Protein AF-A0A8S2WTM6-F1 (afdb_monomer_lite)

Sequence (65 aa):
ALAKENASQSLSQIIGPEDPAKATESAPNSLRALYGKDLVHNAIDVSSGAEQGKQDIHLIFGDLE

Foldseek 3Di:
DDDDVVCLVVLCLQADDLALVNCCVPPCNHQQVVQNDGNVRSPDDDQPDDVSVVVVCCVVPNDDD

pLDDT: mean 92.83, std 6.73, range [59.22, 98.38]

Structure (mmCIF, N/CA/C/O backbone):
data_AF-A0A8S2WTM6-F1
#
_entry.id   AF-A0A8S2WTM6-F1
#
loop_
_atom_site.group_PDB
_atom_site.id
_atom_site.type_symbol
_atom_site.label_atom_id
_atom_site.label_alt_id
_atom_site.label_comp_id
_atom_site.label_asym_id
_atom_site.label_entity_id
_atom_site.label_seq_id
_atom_site.pdbx_PDB_ins_code
_atom_site.Cartn_x
_atom_site.Cartn_y
_atom_site.Cartn_z
_atom_site.occupancy
_atom_site.B_iso_or_equiv
_atom_site.auth_seq_id
_atom_site.auth_comp_id
_atom_site.auth_asym_id
_atom_site.auth_atom_id
_atom_site.pdbx_PDB_model_num
ATOM 1 N N . ALA A 1 1 ? 4.784 -5.546 -12.200 1.00 81.50 1 ALA A N 1
ATOM 2 C CA . ALA A 1 1 ? 4.820 -4.106 -11.850 1.00 81.50 1 ALA A CA 1
ATOM 3 C C . ALA A 1 1 ? 3.534 -3.413 -12.309 1.00 81.50 1 ALA A C 1
ATOM 5 O O . ALA A 1 1 ? 2.955 -3.856 -13.294 1.00 81.50 1 ALA A O 1
ATOM 6 N N . LEU A 1 2 ? 3.084 -2.354 -11.624 1.00 84.12 2 LEU A N 1
ATOM 7 C CA . LEU A 1 2 ? 1.983 -1.500 -12.094 1.00 84.12 2 LEU A CA 1
ATOM 8 C C . LEU A 1 2 ? 2.551 -0.320 -12.890 1.00 84.12 2 LEU A C 1
ATOM 10 O O . LEU A 1 2 ? 3.491 0.327 -12.434 1.00 84.12 2 LEU A O 1
ATOM 14 N N . ALA A 1 3 ? 1.970 -0.029 -14.054 1.00 88.25 3 ALA A N 1
ATOM 15 C CA . ALA A 1 3 ? 2.404 1.056 -14.930 1.00 88.25 3 ALA A CA 1
ATOM 16 C C . ALA A 1 3 ? 1.267 2.062 -15.148 1.00 88.25 3 ALA A C 1
ATOM 18 O O . ALA A 1 3 ? 0.167 1.697 -15.562 1.00 88.25 3 ALA A O 1
ATOM 19 N N . LYS A 1 4 ? 1.538 3.334 -14.849 1.00 88.94 4 LYS A N 1
ATOM 20 C CA . LYS A 1 4 ? 0.643 4.475 -15.071 1.00 88.94 4 LYS A CA 1
ATOM 21 C C . LYS A 1 4 ? 1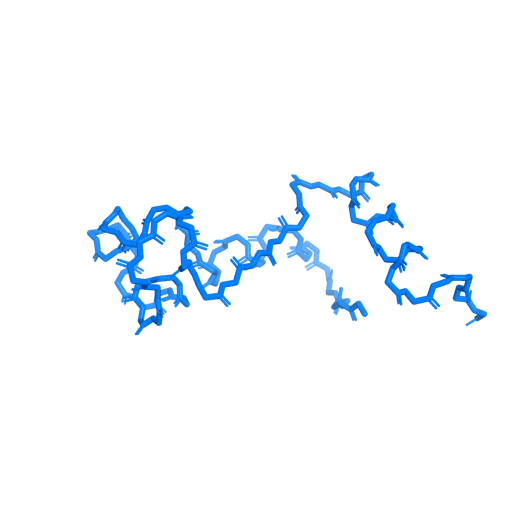.470 5.761 -15.052 1.00 88.94 4 LYS A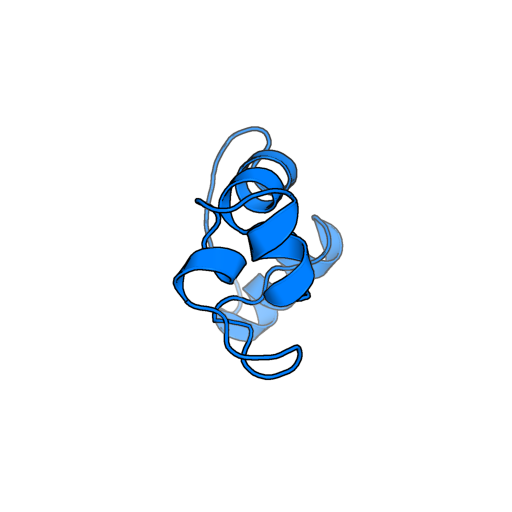 C 1
ATOM 23 O O . LYS A 1 4 ? 2.472 5.839 -14.340 1.00 88.94 4 LYS A O 1
ATOM 28 N N . GLU A 1 5 ? 1.032 6.791 -15.766 1.00 87.31 5 GLU A N 1
ATOM 29 C CA . GLU A 1 5 ? 1.536 8.144 -15.528 1.00 87.31 5 GLU A CA 1
ATOM 30 C C . GLU A 1 5 ? 1.283 8.552 -14.064 1.00 87.31 5 GLU A C 1
ATOM 32 O O . GLU A 1 5 ? 0.206 8.302 -13.512 1.00 87.31 5 GLU A O 1
ATOM 37 N N . ASN A 1 6 ? 2.291 9.141 -13.413 1.00 85.75 6 ASN A N 1
ATOM 38 C CA . ASN A 1 6 ? 2.255 9.495 -11.990 1.00 85.75 6 ASN A CA 1
ATOM 39 C C . ASN A 1 6 ? 1.860 8.311 -11.079 1.00 85.75 6 ASN A C 1
ATOM 41 O O . ASN A 1 6 ? 1.118 8.486 -10.106 1.00 85.75 6 ASN A O 1
ATOM 45 N N . ALA A 1 7 ? 2.337 7.096 -11.398 1.00 87.50 7 ALA A N 1
ATOM 46 C CA . ALA A 1 7 ? 1.993 5.864 -10.682 1.00 87.50 7 ALA A CA 1
ATOM 47 C C . ALA A 1 7 ? 2.212 5.968 -9.168 1.00 87.50 7 ALA A C 1
ATOM 49 O O . ALA A 1 7 ? 1.297 5.639 -8.421 1.00 87.50 7 ALA A O 1
ATOM 50 N N . SER A 1 8 ? 3.361 6.478 -8.705 1.00 85.69 8 SER A N 1
ATOM 51 C CA . SER A 1 8 ? 3.655 6.603 -7.268 1.00 85.69 8 SER A CA 1
ATOM 52 C C . SER A 1 8 ? 2.612 7.449 -6.534 1.00 85.69 8 SER A C 1
ATOM 54 O O . SER A 1 8 ? 2.114 7.066 -5.478 1.00 85.69 8 SER A O 1
ATOM 56 N N . GLN A 1 9 ? 2.235 8.587 -7.120 1.00 86.31 9 GLN A N 1
ATOM 57 C CA . GLN A 1 9 ? 1.292 9.520 -6.509 1.00 86.31 9 GLN A CA 1
ATOM 58 C C . GLN A 1 9 ? -0.144 8.983 -6.569 1.00 86.31 9 GLN A C 1
ATOM 60 O O . GLN A 1 9 ? -0.864 9.034 -5.574 1.00 86.31 9 GLN A O 1
ATOM 65 N N . SER A 1 10 ? -0.530 8.390 -7.706 1.00 89.31 10 SER A N 1
ATOM 66 C CA . SER A 1 10 ? -1.826 7.718 -7.864 1.00 89.31 10 SER A CA 1
ATOM 67 C C . SER A 1 10 ? -1.982 6.547 -6.890 1.00 89.31 10 SER A C 1
ATOM 69 O O . SER A 1 10 ? -3.039 6.391 -6.288 1.00 89.31 10 SER A O 1
ATOM 71 N N . LEU A 1 11 ? -0.940 5.727 -6.720 1.00 91.19 11 LEU A N 1
ATOM 72 C CA . LEU A 1 11 ? -0.957 4.586 -5.807 1.00 91.19 11 LEU A CA 1
ATOM 73 C C . LEU A 1 11 ? -1.103 5.041 -4.363 1.00 91.19 11 LEU A C 1
ATOM 75 O O . LEU A 1 11 ? -1.967 4.516 -3.673 1.00 91.19 11 LEU A O 1
ATOM 79 N N . SER A 1 12 ? -0.335 6.050 -3.941 1.00 89.06 12 SER A N 1
ATOM 80 C CA . SER A 1 12 ? -0.415 6.617 -2.589 1.00 89.06 12 SER A CA 1
ATOM 81 C C . SER A 1 12 ? -1.842 7.048 -2.212 1.00 89.06 12 SER A C 1
ATOM 83 O O . SER A 1 12 ? -2.323 6.740 -1.122 1.00 89.06 12 SER A O 1
ATOM 85 N N . GLN A 1 13 ? -2.569 7.671 -3.146 1.00 91.31 13 GLN A N 1
ATOM 86 C CA . GLN A 1 13 ? -3.965 8.071 -2.935 1.00 91.31 13 GLN A CA 1
ATOM 87 C C . GLN A 1 13 ? -4.927 6.883 -2.796 1.00 91.31 13 GLN A C 1
ATOM 89 O O . GLN A 1 13 ? -5.887 6.960 -2.034 1.00 91.31 13 GLN A O 1
ATOM 94 N N . ILE A 1 14 ? -4.682 5.791 -3.523 1.00 95.06 14 ILE A N 1
ATOM 95 C CA . ILE A 1 14 ? -5.532 4.592 -3.498 1.00 95.06 14 ILE A CA 1
ATOM 96 C C . ILE A 1 14 ? -5.274 3.762 -2.232 1.00 95.06 14 ILE A C 1
ATOM 98 O O . ILE A 1 14 ? -6.210 3.243 -1.623 1.00 95.06 14 ILE A O 1
ATOM 102 N N . ILE A 1 15 ? -4.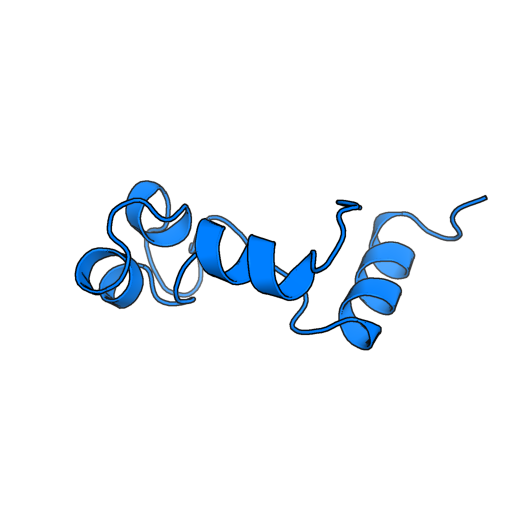010 3.623 -1.827 1.00 96.38 15 ILE A N 1
ATOM 103 C CA . ILE A 1 15 ? -3.619 2.770 -0.695 1.00 96.38 15 ILE A CA 1
ATOM 104 C C . ILE A 1 15 ? -3.864 3.428 0.662 1.00 96.38 15 ILE A C 1
ATOM 106 O O . ILE A 1 15 ? -4.239 2.726 1.596 1.00 96.38 15 ILE A O 1
ATOM 110 N N . GLY A 1 16 ? -3.704 4.751 0.766 1.00 96.75 16 GLY A N 1
ATOM 111 C CA . GLY A 1 16 ? -3.819 5.485 2.025 1.00 96.75 16 GLY A CA 1
ATOM 112 C C . GLY A 1 16 ? -2.601 5.350 2.961 1.00 96.75 16 GLY A C 1
ATOM 113 O O . GLY A 1 16 ? -1.611 4.682 2.637 1.00 96.75 16 GLY A O 1
ATOM 114 N N . PRO A 1 17 ? -2.647 6.015 4.131 1.00 96.56 17 PRO A N 1
ATOM 115 C CA . PRO A 1 17 ? -1.602 5.952 5.156 1.00 96.56 17 PRO A CA 1
ATOM 116 C C . PRO A 1 17 ? -1.237 4.521 5.560 1.00 96.56 17 PRO A C 1
ATOM 118 O O . PRO A 1 17 ? -2.099 3.653 5.589 1.00 96.56 17 PRO A O 1
ATOM 121 N N . GLU A 1 18 ? 0.030 4.286 5.907 1.00 96.62 18 GLU A N 1
ATOM 122 C CA . GLU A 1 18 ? 0.553 2.961 6.293 1.00 96.62 18 GLU A CA 1
ATOM 123 C C . GLU A 1 18 ? -0.161 2.343 7.497 1.00 96.62 18 GLU A C 1
ATOM 125 O O . GLU A 1 18 ? -0.383 1.137 7.526 1.00 96.62 18 GLU A O 1
ATOM 130 N N . ASP A 1 19 ? -0.546 3.182 8.457 1.00 97.75 19 ASP A N 1
ATOM 131 C CA . ASP A 1 19 ? -1.331 2.801 9.624 1.00 97.75 19 ASP A CA 1
ATOM 132 C C . ASP A 1 19 ? -2.822 2.705 9.252 1.00 97.75 19 ASP A C 1
ATOM 134 O O . ASP A 1 19 ? -3.432 3.745 8.963 1.00 97.75 19 ASP A O 1
ATOM 138 N N . PRO A 1 20 ? -3.439 1.506 9.293 1.00 98.31 20 PRO A N 1
ATOM 139 C CA . PRO A 1 20 ? -4.859 1.331 8.990 1.00 98.31 20 PRO A CA 1
ATOM 140 C C . PRO A 1 20 ? -5.790 2.191 9.852 1.00 98.31 20 PRO A C 1
ATOM 142 O O . PRO A 1 20 ? -6.835 2.631 9.365 1.00 98.31 20 PRO A O 1
ATOM 145 N N . ALA A 1 21 ? -5.414 2.499 11.101 1.00 98.19 21 ALA A N 1
ATOM 146 C CA . ALA A 1 21 ? -6.208 3.375 11.960 1.00 98.19 21 ALA A CA 1
ATOM 147 C C . ALA A 1 21 ? -6.231 4.806 11.402 1.00 98.19 21 ALA A C 1
ATOM 149 O O . ALA A 1 21 ? -7.299 5.381 11.192 1.00 98.19 21 ALA A O 1
ATOM 150 N N . LYS A 1 22 ? -5.062 5.346 11.033 1.00 98.25 22 LYS A N 1
ATOM 151 C CA . LYS A 1 22 ? -4.965 6.669 10.388 1.00 98.25 22 LYS A CA 1
ATOM 152 C C . LYS A 1 22 ? -5.615 6.685 9.010 1.00 98.25 22 LYS A C 1
ATOM 154 O O . LYS A 1 22 ? -6.194 7.698 8.613 1.00 98.25 22 LYS A O 1
ATOM 159 N N . ALA A 1 23 ? -5.511 5.588 8.264 1.00 98.00 23 ALA A N 1
ATOM 160 C CA . ALA A 1 23 ? -6.163 5.451 6.971 1.00 98.00 23 ALA A CA 1
ATOM 161 C C . ALA A 1 23 ? -7.687 5.488 7.113 1.00 98.00 23 ALA A C 1
ATOM 163 O O . ALA A 1 23 ? -8.340 6.194 6.354 1.00 98.00 23 ALA A O 1
ATOM 164 N N . THR A 1 24 ? -8.248 4.822 8.124 1.00 97.88 24 THR A N 1
ATOM 165 C CA . THR A 1 24 ? -9.689 4.858 8.420 1.00 97.88 24 THR A CA 1
ATOM 166 C C . THR A 1 24 ? -10.175 6.277 8.719 1.00 97.88 24 THR A C 1
ATOM 168 O O . THR A 1 24 ? -11.240 6.672 8.253 1.00 97.88 24 THR A O 1
ATOM 171 N N . GLU A 1 25 ? -9.384 7.073 9.442 1.00 98.06 25 GLU A N 1
ATOM 172 C CA . GLU A 1 25 ? -9.739 8.457 9.778 1.00 98.06 25 GLU A CA 1
ATOM 173 C C . GLU A 1 25 ? -9.618 9.421 8.586 1.00 98.06 25 GLU A C 1
ATOM 175 O O . GLU A 1 25 ? -10.505 10.238 8.347 1.00 98.06 25 GLU A O 1
ATOM 180 N N . SER A 1 26 ? -8.511 9.348 7.840 1.00 97.56 26 SER A N 1
ATOM 181 C CA . SER A 1 26 ? -8.149 10.354 6.825 1.00 97.56 26 SER A CA 1
ATOM 182 C C . SER A 1 26 ? -8.498 9.968 5.385 1.00 97.56 26 SER A C 1
ATOM 184 O O . SER A 1 26 ? -8.638 10.842 4.529 1.00 97.56 26 SER A O 1
ATOM 186 N N . ALA A 1 27 ? -8.647 8.674 5.103 1.00 97.44 27 ALA A N 1
ATOM 187 C CA . ALA A 1 27 ? -8.928 8.119 3.782 1.00 97.44 27 ALA A CA 1
ATOM 188 C C . ALA A 1 27 ? -9.759 6.819 3.901 1.00 97.44 27 ALA A C 1
ATOM 190 O O . ALA A 1 27 ? -9.278 5.747 3.522 1.00 97.44 27 ALA A O 1
ATOM 191 N N . PRO A 1 28 ? -11.009 6.878 4.405 1.00 97.62 28 PRO A N 1
ATOM 192 C CA . PRO A 1 28 ? -11.798 5.699 4.797 1.00 97.62 28 PRO A CA 1
ATOM 193 C C . PRO A 1 28 ? -12.081 4.695 3.667 1.00 97.62 28 PRO A C 1
ATOM 195 O O . PRO A 1 28 ? -12.371 3.535 3.934 1.00 97.62 28 PRO A O 1
ATOM 198 N N . ASN A 1 29 ? -11.976 5.121 2.404 1.00 97.88 29 ASN A N 1
ATOM 199 C CA . ASN A 1 29 ? -12.162 4.263 1.227 1.00 97.88 29 ASN A CA 1
ATOM 200 C C . ASN A 1 29 ? -10.839 3.742 0.634 1.00 97.88 29 ASN A C 1
ATOM 202 O O . ASN A 1 29 ? -10.837 3.163 -0.451 1.00 97.88 29 ASN A O 1
ATOM 206 N N . SER A 1 30 ? -9.708 3.998 1.292 1.00 98.19 30 SER A N 1
ATOM 207 C CA . SER A 1 30 ? -8.399 3.510 0.855 1.00 98.19 30 SER A CA 1
ATOM 208 C C . SER A 1 30 ? -8.223 2.021 1.151 1.00 98.19 30 SER A C 1
ATOM 210 O O . SER A 1 30 ? -8.859 1.474 2.052 1.00 98.19 30 SER A O 1
ATOM 212 N N . LEU A 1 31 ? -7.329 1.349 0.419 1.00 98.06 31 LEU A N 1
ATOM 213 C CA . LEU A 1 31 ? -7.108 -0.092 0.601 1.00 98.06 31 LEU A CA 1
ATOM 214 C C . LEU A 1 31 ? -6.677 -0.445 2.032 1.00 98.06 31 LEU A C 1
ATOM 216 O O . LEU A 1 31 ? -7.156 -1.435 2.580 1.00 98.06 31 LEU A O 1
ATOM 220 N N . ARG A 1 32 ? -5.824 0.373 2.661 1.00 98.19 32 ARG A N 1
ATOM 221 C CA . ARG A 1 32 ? -5.381 0.135 4.042 1.00 98.19 32 ARG A CA 1
ATOM 222 C C . ARG A 1 32 ? -6.491 0.366 5.064 1.00 98.19 32 ARG A C 1
ATOM 224 O O . ARG A 1 32 ? -6.532 -0.356 6.049 1.00 98.19 32 ARG A O 1
ATOM 231 N N . ALA A 1 33 ? -7.416 1.297 4.820 1.00 98.38 33 ALA A N 1
ATOM 232 C CA . ALA A 1 33 ? -8.594 1.479 5.672 1.00 98.38 33 ALA A CA 1
ATOM 233 C C . ALA A 1 33 ? -9.579 0.303 5.562 1.00 98.38 33 ALA A C 1
ATOM 235 O O . ALA A 1 33 ? -10.132 -0.150 6.558 1.00 98.38 33 ALA A O 1
ATOM 236 N N . LEU A 1 34 ? -9.791 -0.198 4.342 1.00 98.38 34 LEU A N 1
ATOM 237 C CA . LEU A 1 34 ? -10.777 -1.244 4.072 1.00 98.38 34 LEU A CA 1
ATOM 238 C C . LEU A 1 34 ? -10.291 -2.647 4.452 1.00 98.38 34 LEU A C 1
ATOM 240 O O . LEU A 1 34 ? -11.101 -3.492 4.830 1.00 98.38 34 LEU A O 1
ATOM 244 N N . TYR A 1 35 ? -8.987 -2.906 4.322 1.00 98.38 35 TYR A N 1
ATOM 245 C CA . TYR A 1 35 ? -8.431 -4.259 4.417 1.00 98.38 35 TYR A CA 1
ATOM 246 C C . TYR A 1 35 ? -7.257 -4.393 5.395 1.00 98.3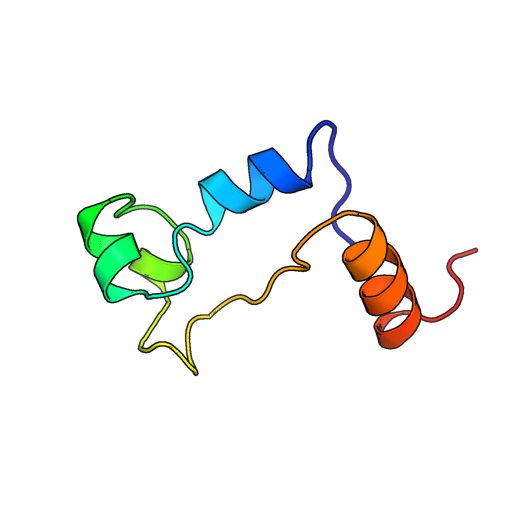8 35 TYR A C 1
ATOM 248 O O . TYR A 1 35 ? -6.863 -5.517 5.709 1.00 98.38 35 TYR A O 1
ATOM 256 N N . GLY A 1 36 ? -6.687 -3.286 5.877 1.00 97.94 36 GLY A N 1
ATOM 257 C CA . GLY A 1 36 ? -5.602 -3.306 6.854 1.00 97.94 36 GLY A CA 1
ATOM 258 C C . GLY A 1 36 ? -6.102 -3.618 8.265 1.00 97.94 36 GLY A C 1
ATOM 259 O O . GLY A 1 36 ? -7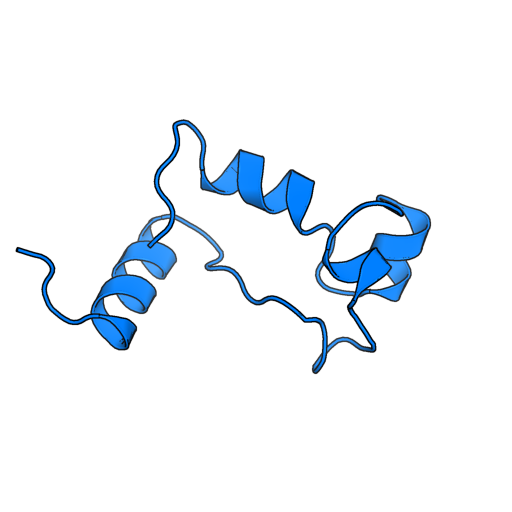.192 -3.213 8.662 1.00 97.94 36 GLY A O 1
ATOM 260 N N . LYS A 1 37 ? -5.287 -4.338 9.037 1.00 97.62 37 LYS A N 1
ATOM 261 C CA . LYS A 1 37 ? -5.599 -4.735 10.417 1.00 97.62 37 LYS A CA 1
ATOM 262 C C . LYS A 1 37 ? -4.738 -4.009 11.448 1.00 97.62 37 LYS A C 1
ATOM 264 O O . LYS A 1 37 ? -5.246 -3.574 12.476 1.00 97.62 37 LYS A O 1
ATOM 269 N N . ASP A 1 38 ? -3.441 -3.910 11.184 1.00 97.44 38 ASP A N 1
ATOM 270 C CA . ASP A 1 38 ? -2.451 -3.237 12.025 1.00 97.44 38 ASP A CA 1
ATOM 271 C C . ASP A 1 38 ? -1.250 -2.802 11.162 1.00 97.44 38 ASP A C 1
ATOM 273 O O . ASP A 1 38 ? -1.258 -3.008 9.948 1.00 97.44 38 ASP A O 1
ATOM 277 N N . LEU A 1 39 ? -0.233 -2.182 11.769 1.00 96.50 39 LEU A N 1
ATOM 278 C CA . LEU A 1 39 ? 0.953 -1.679 11.059 1.00 96.50 39 LEU A CA 1
ATOM 279 C C . LEU A 1 39 ? 1.735 -2.770 10.312 1.00 96.50 39 LEU A C 1
ATOM 281 O O . LEU A 1 39 ? 2.347 -2.480 9.292 1.00 96.50 39 LEU A O 1
ATOM 285 N N . VAL A 1 40 ? 1.722 -4.009 10.808 1.00 97.00 40 VAL A N 1
ATOM 286 C CA . VAL A 1 40 ? 2.431 -5.136 10.183 1.00 97.00 40 VAL A CA 1
ATOM 287 C C . VAL A 1 40 ? 1.545 -5.802 9.131 1.00 97.00 40 VAL A C 1
ATOM 289 O O . VAL A 1 40 ? 2.009 -6.176 8.059 1.00 97.00 40 VAL A O 1
ATOM 292 N N . HIS A 1 41 ? 0.251 -5.924 9.414 1.00 97.38 41 HIS A N 1
ATOM 293 C CA . HIS A 1 41 ? -0.753 -6.524 8.540 1.00 97.38 41 HIS A CA 1
ATOM 294 C C . HIS A 1 41 ? -1.607 -5.434 7.884 1.00 97.38 41 HIS A C 1
ATOM 296 O O . HIS A 1 41 ? -2.830 -5.394 8.042 1.00 97.38 41 HIS A O 1
ATOM 302 N N . ASN A 1 42 ? -0.966 -4.536 7.138 1.00 97.06 42 ASN A N 1
ATOM 303 C CA . ASN A 1 42 ? -1.608 -3.383 6.500 1.00 97.06 42 ASN A CA 1
ATOM 304 C C . ASN A 1 42 ? -2.159 -3.686 5.088 1.00 97.06 42 ASN A C 1
ATOM 306 O O . ASN A 1 42 ? -2.452 -2.767 4.332 1.00 97.06 42 ASN A O 1
ATOM 310 N N . ALA A 1 43 ? -2.320 -4.964 4.733 1.00 97.12 43 ALA A N 1
ATOM 311 C CA . ALA A 1 43 ? -2.843 -5.492 3.463 1.00 97.12 43 ALA A CA 1
ATOM 312 C C . ALA A 1 43 ? -2.008 -5.239 2.197 1.00 97.12 43 ALA A C 1
ATOM 314 O O . ALA A 1 43 ? -1.973 -6.111 1.329 1.00 97.12 43 ALA A O 1
ATOM 315 N N . ILE A 1 44 ? -1.357 -4.084 2.064 1.00 95.06 44 ILE A N 1
ATOM 316 C CA . ILE A 1 44 ? -0.567 -3.735 0.884 1.00 95.06 44 ILE A CA 1
ATOM 317 C C . ILE A 1 44 ? 0.705 -2.976 1.259 1.00 95.06 44 ILE A C 1
ATOM 319 O O . ILE A 1 44 ? 0.670 -1.939 1.934 1.00 95.06 44 ILE A O 1
ATOM 323 N N . ASP A 1 45 ? 1.822 -3.480 0.740 1.00 92.44 45 ASP A N 1
ATOM 324 C CA . ASP A 1 45 ? 3.104 -2.791 0.736 1.00 92.44 45 ASP A CA 1
ATOM 325 C C . ASP A 1 45 ? 3.358 -2.143 -0.633 1.00 92.44 45 ASP A C 1
ATOM 327 O O . ASP A 1 45 ? 2.915 -2.644 -1.672 1.00 92.44 45 ASP A O 1
ATOM 331 N N . VAL A 1 46 ? 4.029 -0.994 -0.633 1.00 91.75 46 VAL A N 1
ATOM 332 C CA . VAL A 1 46 ? 4.372 -0.258 -1.851 1.00 91.75 46 VAL A CA 1
ATOM 333 C C . VAL A 1 46 ? 5.765 0.332 -1.715 1.00 91.75 46 VAL A C 1
ATOM 335 O O . VAL A 1 46 ? 6.120 0.899 -0.682 1.00 91.75 46 VAL A O 1
ATOM 338 N N . SER A 1 47 ? 6.531 0.282 -2.797 1.00 93.06 47 SER A N 1
ATOM 339 C CA . SER A 1 47 ? 7.832 0.934 -2.857 1.00 93.06 47 SER A CA 1
ATOM 340 C C . SER A 1 47 ? 7.699 2.439 -2.603 1.00 93.06 47 SER A C 1
ATOM 342 O O . SER A 1 47 ? 6.849 3.122 -3.182 1.00 93.06 47 SER A O 1
ATOM 344 N N . SER A 1 48 ? 8.588 2.980 -1.774 1.00 86.00 48 SER A N 1
ATOM 345 C CA . SER A 1 48 ? 8.572 4.382 -1.328 1.00 86.00 48 SER A CA 1
ATOM 346 C C . SER A 1 48 ? 8.918 5.407 -2.420 1.00 86.00 48 SER A C 1
ATOM 348 O O . SER A 1 48 ? 8.761 6.611 -2.216 1.00 86.00 48 SER A O 1
ATOM 350 N N . GLY A 1 49 ? 9.374 4.960 -3.593 1.00 87.12 49 GLY A N 1
ATOM 351 C CA . GLY A 1 49 ? 9.753 5.824 -4.707 1.00 87.12 49 GLY A CA 1
ATOM 352 C C . GLY A 1 49 ? 10.246 5.044 -5.922 1.00 87.12 49 GLY A C 1
ATOM 353 O O . GLY A 1 49 ? 10.289 3.817 -5.910 1.00 87.12 49 GLY A O 1
ATOM 354 N N . ALA A 1 50 ? 10.630 5.762 -6.980 1.00 87.81 50 ALA A N 1
ATOM 355 C CA . ALA A 1 50 ? 11.032 5.153 -8.249 1.00 87.81 50 ALA A CA 1
ATOM 356 C C . ALA A 1 50 ? 12.281 4.264 -8.129 1.00 87.81 50 ALA A C 1
ATOM 358 O O . ALA A 1 50 ? 12.319 3.195 -8.728 1.00 87.81 50 ALA A O 1
ATOM 359 N N . GLU A 1 51 ? 13.281 4.679 -7.345 1.00 91.69 51 GLU A N 1
ATOM 360 C CA . GLU A 1 51 ? 14.512 3.898 -7.164 1.00 91.69 51 GLU A CA 1
ATOM 361 C C . GLU A 1 51 ? 14.253 2.596 -6.402 1.00 91.69 51 GLU A C 1
ATOM 363 O O . GLU A 1 51 ? 14.617 1.528 -6.891 1.00 91.69 51 GLU A O 1
ATOM 368 N N . GLN A 1 52 ? 13.532 2.658 -5.276 1.00 92.44 52 GLN A N 1
ATOM 369 C CA . GLN A 1 52 ? 13.113 1.452 -4.556 1.00 92.44 52 GLN A CA 1
ATOM 370 C C . GLN A 1 52 ? 12.206 0.582 -5.432 1.00 92.44 52 GLN A C 1
ATOM 372 O O . GLN A 1 52 ? 12.371 -0.627 -5.479 1.00 92.44 52 GLN A O 1
ATOM 377 N N . GLY A 1 53 ? 11.316 1.197 -6.216 1.00 92.12 53 GLY A N 1
ATOM 378 C CA . GLY A 1 53 ? 10.459 0.485 -7.159 1.00 92.12 53 GLY A CA 1
ATOM 379 C C . GLY A 1 53 ? 11.250 -0.322 -8.184 1.00 92.12 53 GLY A C 1
ATOM 380 O O . GLY A 1 53 ? 10.910 -1.471 -8.433 1.00 92.12 53 GLY A O 1
ATOM 381 N N . LYS A 1 54 ? 12.335 0.227 -8.745 1.00 91.88 54 LYS A N 1
ATOM 382 C CA . LYS A 1 54 ? 13.219 -0.524 -9.655 1.00 91.88 54 LYS A CA 1
ATOM 383 C C . LYS A 1 54 ? 13.879 -1.708 -8.949 1.00 91.88 54 LYS A C 1
ATOM 385 O O . LYS A 1 54 ? 13.924 -2.793 -9.520 1.00 91.88 54 LYS A O 1
ATOM 390 N N . GLN A 1 55 ? 14.368 -1.502 -7.726 1.00 94.38 55 GLN A N 1
ATOM 391 C CA . GLN A 1 55 ? 15.008 -2.553 -6.932 1.00 94.38 55 GLN A CA 1
ATOM 392 C C . GLN A 1 55 ? 14.024 -3.671 -6.584 1.00 94.38 55 GLN A C 1
ATOM 394 O O . GLN A 1 55 ? 14.332 -4.834 -6.816 1.00 94.38 55 GLN A O 1
ATOM 399 N N . ASP A 1 56 ? 12.831 -3.324 -6.103 1.00 94.56 56 ASP A N 1
ATOM 400 C CA . ASP A 1 56 ? 11.788 -4.283 -5.732 1.00 94.56 56 ASP A CA 1
ATOM 401 C C . ASP A 1 56 ? 11.282 -5.045 -6.960 1.00 94.56 56 ASP A C 1
ATOM 403 O O . ASP A 1 56 ? 11.077 -6.255 -6.909 1.00 94.56 56 ASP A O 1
ATOM 407 N N . ILE A 1 57 ? 11.120 -4.355 -8.095 1.00 93.81 57 ILE A N 1
ATOM 408 C CA . ILE A 1 57 ? 10.747 -4.989 -9.362 1.00 93.81 57 ILE A CA 1
ATOM 409 C C . ILE A 1 57 ? 11.813 -6.000 -9.784 1.00 93.81 57 ILE A C 1
ATOM 411 O O . ILE A 1 57 ? 11.456 -7.132 -10.098 1.00 93.81 57 ILE A O 1
ATOM 415 N N . HIS A 1 58 ? 13.092 -5.621 -9.758 1.00 94.50 58 HIS A N 1
ATOM 416 C CA . HIS A 1 58 ? 14.184 -6.532 -10.100 1.00 94.50 58 HIS A CA 1
ATOM 417 C C . HIS A 1 58 ? 14.283 -7.701 -9.108 1.00 94.50 58 HIS A C 1
ATOM 419 O O . HIS A 1 58 ? 14.474 -8.842 -9.511 1.00 94.50 58 HIS A O 1
ATOM 425 N N . LEU A 1 59 ? 14.083 -7.448 -7.813 1.00 94.81 59 LEU A N 1
ATOM 426 C CA . LEU A 1 59 ? 14.099 -8.481 -6.778 1.00 94.81 59 LEU A CA 1
ATOM 427 C C . LEU A 1 59 ? 12.980 -9.517 -6.971 1.00 94.81 59 LEU A C 1
ATOM 429 O O . LEU A 1 59 ? 13.212 -10.709 -6.786 1.00 94.81 59 LEU A O 1
ATOM 433 N N . ILE A 1 60 ? 11.767 -9.071 -7.314 1.00 94.62 60 ILE A N 1
ATOM 434 C CA . ILE A 1 60 ? 10.582 -9.937 -7.417 1.00 94.62 60 ILE A CA 1
ATOM 435 C C . ILE A 1 60 ? 10.487 -10.614 -8.789 1.00 94.62 60 ILE A C 1
ATOM 437 O O . ILE A 1 60 ? 10.091 -11.776 -8.870 1.00 94.62 60 ILE A O 1
ATOM 441 N N . PHE A 1 61 ? 10.804 -9.895 -9.866 1.00 93.50 61 PHE A N 1
ATOM 442 C CA . PHE A 1 61 ? 10.567 -10.343 -11.241 1.00 93.50 61 PHE A CA 1
ATOM 443 C C . PHE A 1 61 ? 11.850 -10.626 -12.035 1.00 93.50 61 PHE A C 1
ATOM 445 O O . PHE A 1 61 ? 11.754 -11.156 -13.138 1.00 93.50 61 PHE A O 1
ATOM 452 N N . GLY A 1 62 ? 13.031 -10.322 -11.489 1.00 92.75 62 GLY A N 1
ATOM 453 C CA . GLY A 1 62 ? 14.299 -10.412 -12.209 1.00 92.75 62 GLY A CA 1
ATOM 454 C C . GLY A 1 62 ? 14.463 -9.302 -13.247 1.00 92.75 62 GLY A C 1
ATOM 455 O O . GLY A 1 62 ? 13.845 -8.236 -13.160 1.00 92.75 62 GLY A O 1
ATOM 456 N N . ASP A 1 63 ? 15.312 -9.553 -14.239 1.00 87.88 63 ASP A N 1
ATOM 457 C CA . ASP A 1 63 ? 15.434 -8.675 -15.398 1.00 87.88 63 ASP A CA 1
ATOM 458 C C . ASP A 1 63 ? 14.162 -8.766 -16.249 1.00 87.88 63 ASP A C 1
ATOM 460 O O . ASP A 1 63 ? 13.741 -9.845 -16.664 1.00 87.88 63 ASP A O 1
ATOM 464 N N . LEU A 1 64 ? 13.529 -7.615 -16.472 1.00 70.44 64 LEU A N 1
ATOM 465 C CA . LEU A 1 64 ? 12.383 -7.498 -17.3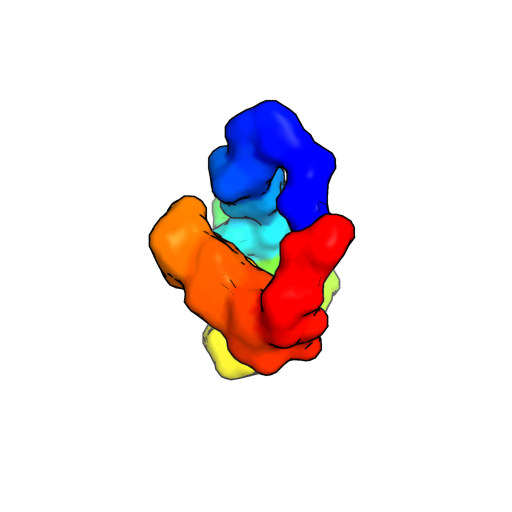64 1.00 70.44 64 LEU A CA 1
ATOM 466 C C . LEU A 1 64 ? 12.909 -7.275 -18.789 1.00 70.44 64 LEU A C 1
ATOM 468 O O . LEU A 1 64 ? 13.515 -6.232 -19.042 1.00 70.44 64 LEU A O 1
ATOM 472 N N . GLU A 1 65 ? 12.696 -8.242 -19.686 1.00 59.22 65 GLU A N 1
ATOM 473 C CA . GLU A 1 65 ? 12.895 -8.075 -21.141 1.00 59.22 65 GLU A CA 1
ATOM 474 C C . GLU A 1 65 ? 11.809 -7.197 -21.783 1.00 59.22 65 GLU A C 1
ATOM 476 O O . GLU A 1 65 ? 10.624 -7.303 -21.378 1.00 59.22 65 GLU A O 1
#

InterPro domains:
  IPR034907 Nucleoside diphosphate kinase-like domain [PF00334] (2-63)
  IPR036850 Nucleoside diphosphate kinase-like domain superfamily [G3DSA:3.30.70.141] (1-65)
  IPR036850 Nucleoside diphosphate kinase-like domain superfamily [SSF54919] (2-64)
  IPR051766 Thioredoxin domain-containing protein [PTHR46135] (2-61)

Radius of gyration: 12.98 Å; chains: 1; bounding box: 28×21×33 Å

Organism: NCBI:txid392030

Secondary structure (DSSP, 8-state):
----TTHHHHHHHHH--SSHHHHHHH-TTSHHHHH--SSS--S----SSHHHHHHHHHHHH-S--